Protein AF-A0A1F4X1P1-F1 (afdb_monomer_lite)

Sequence (119 aa):
MENVSVRLAKFFDKNTGKMDQAVEEFVYSTNQLKGFIQNNKDKLENTIDKWNRLTTTLEDVSASMKKLSDKINNGEGSLGQLVNDSTLYVDLKRTIKNADDLITDIKKNPKKYLKLEIF

pLDDT: mean 83.78, std 13.24, range [49.84, 98.12]

Foldseek 3Di:
DDDPVNVVVVVVVVVVVVVVVVVVVVVVLVVVLVVVLVVVVVVVVVVLVVLVVVLVVLVVVLVVLVVVLVVLVVDDDPCSVPPPPCPVSVVSVVVSVVSVVVSVCCVVCVVVVDDDDDD

Structure (mmCIF, N/CA/C/O backbone):
data_AF-A0A1F4X1P1-F1
#
_entry.id   AF-A0A1F4X1P1-F1
#
loop_
_atom_site.group_PDB
_atom_site.id
_atom_site.type_symbol
_atom_site.label_atom_id
_atom_site.label_alt_id
_atom_site.label_comp_id
_atom_site.label_asym_id
_atom_site.label_entity_id
_atom_site.label_seq_id
_atom_site.pdbx_PDB_ins_code
_atom_site.Cartn_x
_atom_site.Cartn_y
_atom_site.Cartn_z
_atom_site.occupancy
_atom_site.B_iso_or_equiv
_atom_site.auth_seq_id
_atom_site.auth_comp_id
_atom_site.auth_asym_id
_atom_site.auth_atom_id
_atom_site.pdbx_PDB_model_num
ATOM 1 N N . MET A 1 1 ? 36.069 3.816 -54.152 1.00 80.62 1 MET A N 1
ATOM 2 C CA . MET A 1 1 ? 34.647 4.091 -53.846 1.00 80.62 1 MET A CA 1
ATOM 3 C C . MET A 1 1 ? 34.140 2.980 -52.941 1.00 80.62 1 MET A C 1
ATOM 5 O O . MET A 1 1 ? 34.434 1.827 -53.226 1.00 80.62 1 MET A O 1
ATOM 9 N N . GLU A 1 2 ? 33.456 3.299 -51.844 1.00 84.31 2 GLU A N 1
ATOM 10 C CA . GLU A 1 2 ? 32.877 2.283 -50.954 1.00 84.31 2 GLU A CA 1
ATOM 11 C C . GLU A 1 2 ? 31.713 1.575 -51.666 1.00 84.31 2 GLU A C 1
ATOM 13 O O . GLU A 1 2 ? 30.785 2.236 -52.139 1.00 84.31 2 GLU A O 1
ATOM 18 N N . ASN A 1 3 ? 31.779 0.246 -51.799 1.00 95.38 3 ASN A N 1
ATOM 19 C CA . ASN A 1 3 ? 30.719 -0.514 -52.459 1.00 95.38 3 ASN A CA 1
ATOM 20 C C .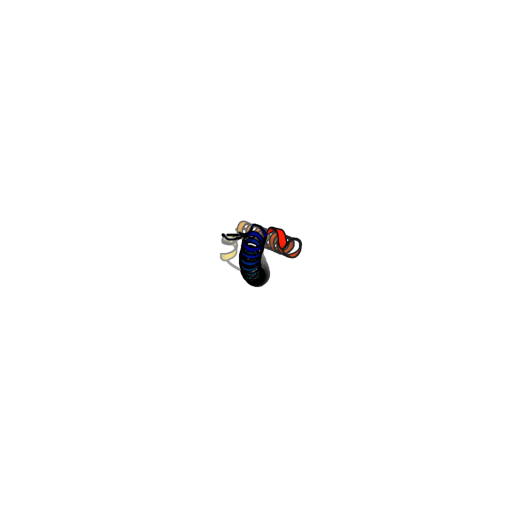 ASN A 1 3 ? 29.494 -0.677 -51.534 1.00 95.38 3 ASN A C 1
ATOM 22 O O . ASN A 1 3 ? 29.536 -0.395 -50.335 1.00 95.38 3 ASN A O 1
ATOM 26 N N . VAL A 1 4 ? 28.370 -1.109 -52.108 1.00 95.81 4 VAL A N 1
ATOM 27 C CA . VAL A 1 4 ? 27.095 -1.253 -51.385 1.00 95.81 4 VAL A CA 1
ATOM 28 C C . VAL A 1 4 ? 27.218 -2.204 -50.189 1.00 95.81 4 VAL A C 1
ATOM 30 O O . VAL A 1 4 ? 26.694 -1.889 -49.124 1.00 95.81 4 VAL A O 1
ATOM 33 N N . SER A 1 5 ? 27.954 -3.307 -50.333 1.00 95.88 5 SER A N 1
ATOM 34 C CA . SER A 1 5 ? 28.127 -4.311 -49.278 1.00 95.88 5 SER A CA 1
ATOM 35 C C . SER A 1 5 ? 28.829 -3.749 -48.042 1.00 95.88 5 SER A C 1
ATOM 37 O O . SER A 1 5 ? 28.391 -4.007 -46.924 1.00 95.88 5 SER A O 1
ATOM 39 N N . VAL A 1 6 ? 29.869 -2.927 -48.226 1.00 96.12 6 VAL A N 1
ATOM 40 C CA . VAL A 1 6 ? 30.587 -2.301 -47.102 1.00 96.12 6 VAL A CA 1
ATOM 41 C C . VAL A 1 6 ? 29.692 -1.292 -46.372 1.00 96.12 6 VAL A C 1
ATOM 43 O O . VAL A 1 6 ? 29.657 -1.288 -45.141 1.00 96.12 6 VAL A O 1
ATOM 46 N N . ARG A 1 7 ? 28.893 -0.499 -47.101 1.00 95.88 7 ARG A N 1
ATOM 47 C CA . ARG A 1 7 ? 27.930 0.431 -46.478 1.00 95.88 7 ARG A CA 1
ATOM 48 C C . ARG A 1 7 ? 26.855 -0.301 -45.678 1.00 95.88 7 ARG A C 1
ATOM 50 O O . ARG A 1 7 ? 26.478 0.160 -44.603 1.00 95.88 7 ARG A O 1
ATOM 57 N N . LEU A 1 8 ? 26.371 -1.426 -46.201 1.00 96.38 8 LEU A N 1
ATOM 58 C CA . LEU A 1 8 ? 25.353 -2.238 -45.543 1.00 96.38 8 LEU A CA 1
ATOM 59 C C . LEU A 1 8 ? 25.887 -2.877 -44.254 1.00 96.38 8 LEU A C 1
ATOM 61 O O . LEU A 1 8 ? 25.207 -2.823 -43.234 1.00 96.38 8 LEU A O 1
ATOM 65 N N . ALA A 1 9 ? 27.118 -3.396 -44.272 1.00 96.25 9 ALA A N 1
ATOM 66 C CA . ALA A 1 9 ? 27.775 -3.920 -43.075 1.00 96.25 9 ALA A CA 1
ATOM 67 C C . ALA A 1 9 ? 27.898 -2.847 -41.979 1.00 96.25 9 ALA A C 1
ATOM 69 O O . ALA A 1 9 ? 27.414 -3.044 -40.869 1.00 96.25 9 ALA A O 1
ATOM 70 N N . LYS A 1 10 ? 28.414 -1.654 -42.316 1.00 95.94 10 LYS A N 1
ATOM 71 C CA . LYS A 1 10 ? 28.510 -0.531 -41.362 1.00 95.94 10 LYS A CA 1
ATOM 72 C C . LYS A 1 10 ? 27.154 -0.102 -40.799 1.00 95.94 10 LYS A C 1
ATOM 74 O O . LYS A 1 10 ? 27.065 0.304 -39.642 1.00 95.94 10 LYS A O 1
ATOM 79 N N . PHE A 1 11 ? 26.105 -0.132 -41.623 1.00 96.00 11 PHE A N 1
ATOM 80 C CA . PHE A 1 11 ? 24.748 0.179 -41.181 1.00 96.00 11 PHE A CA 1
ATOM 81 C C . PHE A 1 11 ? 24.242 -0.845 -40.162 1.00 96.00 11 PHE A C 1
ATOM 83 O O . PHE A 1 11 ? 23.715 -0.442 -39.124 1.00 96.00 11 PHE A O 1
ATOM 90 N N . PHE A 1 12 ? 24.425 -2.140 -40.434 1.00 97.44 12 PHE A N 1
ATOM 91 C CA . PHE A 1 12 ? 24.035 -3.194 -39.503 1.00 97.44 12 PHE A CA 1
ATOM 92 C C . PHE A 1 12 ? 24.825 -3.117 -38.201 1.00 97.44 12 PHE A C 1
ATOM 94 O O . PHE A 1 12 ? 24.194 -3.074 -37.154 1.00 97.44 12 PHE A O 1
ATOM 101 N N . ASP A 1 13 ? 26.148 -2.969 -38.246 1.00 96.88 13 ASP A N 1
ATOM 102 C CA . ASP A 1 13 ? 26.978 -2.846 -37.039 1.00 96.88 13 ASP A CA 1
ATOM 103 C C . ASP A 1 13 ? 26.539 -1.667 -36.161 1.00 96.88 13 ASP A C 1
ATOM 105 O O . ASP A 1 13 ? 26.374 -1.795 -34.946 1.00 96.88 13 ASP A O 1
ATOM 109 N N . LYS A 1 14 ? 26.267 -0.513 -36.784 1.00 97.25 14 LYS A N 1
ATOM 110 C CA . LYS A 1 14 ? 25.759 0.670 -36.081 1.00 97.25 14 LYS A CA 1
ATOM 111 C C . LYS A 1 14 ? 24.394 0.418 -35.442 1.00 97.25 14 LYS A C 1
ATOM 113 O O . LYS A 1 14 ? 24.141 0.906 -34.341 1.00 97.25 14 LYS A O 1
ATOM 118 N N . ASN A 1 15 ? 23.499 -0.274 -36.139 1.00 97.69 15 ASN A N 1
ATOM 119 C CA . ASN A 1 15 ? 22.167 -0.556 -35.616 1.00 97.69 15 ASN A CA 1
ATOM 120 C C . ASN A 1 15 ? 22.192 -1.620 -34.522 1.00 97.69 15 ASN A C 1
ATOM 122 O O . ASN A 1 15 ? 21.461 -1.459 -33.551 1.00 97.69 15 ASN A O 1
ATOM 126 N N . THR A 1 16 ? 23.045 -2.638 -34.633 1.00 97.69 16 THR A N 1
ATOM 127 C CA . THR A 1 16 ? 23.267 -3.630 -33.576 1.00 97.69 16 THR A CA 1
ATOM 128 C C . THR A 1 16 ? 23.734 -2.938 -32.300 1.00 97.69 16 THR A C 1
ATOM 130 O O . THR A 1 16 ? 23.077 -3.078 -31.277 1.00 97.69 16 THR A O 1
ATOM 133 N N . GLY A 1 17 ? 24.742 -2.059 -32.375 1.00 97.44 17 GLY A N 1
ATOM 134 C CA . GLY A 1 17 ? 25.214 -1.328 -31.191 1.00 97.44 17 GLY A CA 1
ATOM 135 C C . GLY A 1 17 ? 24.150 -0.426 -30.549 1.00 97.44 17 GLY A C 1
ATOM 136 O O . GLY A 1 17 ? 24.035 -0.371 -29.330 1.00 97.44 17 GLY A O 1
ATOM 137 N N . LYS A 1 18 ? 23.317 0.251 -31.352 1.00 97.69 18 LYS A N 1
ATOM 138 C CA . LYS A 1 18 ? 22.175 1.019 -30.821 1.00 97.69 18 LYS A CA 1
ATOM 139 C C . LYS A 1 18 ? 21.115 0.129 -30.176 1.00 97.69 18 LYS A C 1
ATOM 141 O O . LYS A 1 18 ? 20.473 0.546 -29.218 1.00 97.69 18 LYS A O 1
ATOM 146 N N . MET A 1 19 ? 20.890 -1.056 -30.738 1.00 97.62 19 MET A N 1
ATOM 147 C CA . MET A 1 19 ? 19.918 -2.007 -30.215 1.00 97.62 19 MET A CA 1
ATOM 148 C C . MET A 1 19 ? 20.390 -2.584 -28.881 1.00 97.62 19 MET A C 1
ATOM 150 O O . MET A 1 19 ? 19.588 -2.659 -27.956 1.00 97.62 19 MET A O 1
ATOM 154 N N . ASP A 1 20 ? 21.681 -2.885 -28.750 1.00 97.81 20 ASP A N 1
ATOM 155 C CA . ASP A 1 20 ? 22.284 -3.318 -27.487 1.00 97.81 20 ASP A CA 1
ATOM 156 C C . ASP A 1 20 ? 22.110 -2.245 -26.401 1.00 97.81 20 ASP A C 1
ATOM 158 O O . ASP A 1 20 ? 21.601 -2.536 -25.320 1.00 97.81 20 ASP A O 1
ATOM 162 N N . GLN A 1 21 ? 22.403 -0.979 -26.723 1.00 98.00 21 GLN A N 1
ATOM 163 C CA . GLN A 1 21 ? 22.182 0.151 -25.810 1.00 98.00 21 GLN A CA 1
ATOM 164 C C . GLN A 1 21 ? 20.713 0.285 -25.386 1.00 98.00 21 GLN A C 1
ATOM 166 O O . GLN A 1 21 ? 20.417 0.430 -24.202 1.00 98.00 21 GLN A O 1
ATOM 171 N N . ALA A 1 22 ? 19.776 0.189 -26.333 1.00 97.69 22 ALA A N 1
ATOM 172 C CA . ALA A 1 22 ? 18.348 0.270 -26.029 1.00 97.69 22 ALA A CA 1
ATOM 173 C C . ALA A 1 22 ? 17.884 -0.880 -25.120 1.00 97.69 22 ALA A C 1
ATOM 175 O O . ALA A 1 22 ? 17.049 -0.679 -24.236 1.00 97.69 22 ALA A O 1
ATOM 176 N N . VAL A 1 23 ? 18.425 -2.086 -25.314 1.00 98.06 23 VAL A N 1
ATOM 177 C CA . VAL A 1 23 ? 18.138 -3.241 -24.455 1.00 98.06 23 VAL A CA 1
ATOM 178 C C . VAL A 1 23 ? 18.688 -3.013 -23.048 1.00 98.06 23 VAL A C 1
ATOM 180 O O . VAL A 1 23 ? 17.975 -3.266 -22.077 1.00 98.06 23 VAL A O 1
ATOM 183 N N . GLU A 1 24 ? 19.905 -2.491 -22.910 1.00 98.12 24 GLU A N 1
ATOM 184 C CA . GLU A 1 24 ? 20.493 -2.160 -21.607 1.00 98.12 24 GLU A CA 1
ATOM 185 C C . GLU A 1 24 ? 19.674 -1.098 -20.856 1.00 98.12 24 GLU A C 1
ATOM 187 O O . GLU A 1 24 ? 19.326 -1.295 -19.686 1.00 98.12 24 GLU A O 1
ATOM 192 N N . GLU A 1 25 ? 19.288 -0.013 -21.532 1.00 97.62 25 GLU A N 1
ATOM 193 C CA . GLU A 1 25 ? 18.437 1.046 -20.971 1.00 97.62 25 GLU A CA 1
ATOM 194 C C . GLU A 1 25 ? 17.055 0.517 -20.564 1.00 97.62 25 GLU A C 1
ATOM 196 O O . GLU A 1 25 ? 16.528 0.869 -19.500 1.00 97.62 25 GLU A O 1
ATOM 201 N N . PHE A 1 26 ? 16.475 -0.373 -21.372 1.00 97.44 26 PHE A N 1
ATOM 202 C CA . PHE A 1 26 ? 15.194 -1.007 -21.077 1.00 97.44 26 PHE A CA 1
ATOM 203 C C . PHE A 1 26 ? 15.280 -1.932 -19.858 1.00 97.44 26 PHE A C 1
ATOM 205 O O . PHE A 1 26 ? 14.404 -1.899 -18.986 1.00 97.44 26 PHE A O 1
ATOM 212 N N . VAL A 1 27 ? 16.342 -2.735 -19.754 1.00 96.88 27 VAL A N 1
ATOM 213 C CA . VAL A 1 27 ? 16.591 -3.603 -18.593 1.00 96.88 27 VAL A CA 1
ATOM 214 C C . VAL A 1 27 ? 16.791 -2.762 -17.333 1.00 96.88 27 VAL A C 1
ATOM 216 O O . VAL A 1 27 ? 16.193 -3.061 -16.295 1.00 96.88 27 VAL A O 1
ATOM 219 N N . TYR A 1 28 ? 17.570 -1.681 -17.413 1.00 95.88 28 TYR A N 1
ATOM 220 C CA . TYR A 1 28 ? 17.751 -0.747 -16.303 1.00 95.88 28 TYR A CA 1
ATOM 221 C C . TYR A 1 28 ? 16.415 -0.146 -15.853 1.00 95.88 28 TYR A C 1
ATOM 223 O O . TYR A 1 28 ? 16.063 -0.243 -14.675 1.00 95.88 28 TYR A O 1
ATOM 231 N N . SER A 1 29 ? 15.633 0.390 -16.790 1.00 94.88 29 SER A N 1
ATOM 232 C CA . SER A 1 29 ? 14.314 0.977 -16.522 1.00 94.88 29 SER A CA 1
ATOM 233 C C . SER A 1 29 ? 13.349 -0.038 -15.904 1.00 94.88 29 SER A C 1
ATOM 235 O O . SER A 1 29 ? 12.651 0.266 -14.937 1.00 94.88 29 SER A O 1
ATOM 237 N N . THR A 1 30 ? 13.362 -1.284 -16.385 1.00 93.25 30 THR A N 1
ATOM 238 C CA . THR A 1 30 ? 12.547 -2.377 -15.830 1.00 93.25 30 THR A CA 1
ATOM 239 C C . THR A 1 30 ? 12.941 -2.700 -14.387 1.00 93.25 30 THR A C 1
ATOM 241 O O . THR A 1 30 ? 12.076 -2.926 -13.536 1.00 93.25 30 THR A O 1
ATOM 244 N N . ASN A 1 31 ? 14.238 -2.678 -14.072 1.00 95.50 31 ASN A N 1
ATOM 245 C CA . ASN A 1 31 ? 14.718 -2.875 -12.706 1.00 95.50 31 ASN A CA 1
ATOM 246 C C . ASN A 1 31 ? 14.314 -1.715 -11.781 1.00 95.50 31 ASN A C 1
ATOM 248 O O . ASN A 1 31 ? 13.887 -1.968 -10.652 1.00 95.50 31 ASN A O 1
ATOM 252 N N . GLN A 1 32 ? 14.372 -0.466 -12.259 1.00 93.19 32 GLN A N 1
ATOM 253 C CA . GLN A 1 32 ? 13.870 0.699 -11.517 1.00 93.19 32 GLN A CA 1
ATOM 254 C C . GLN A 1 32 ? 12.364 0.584 -11.247 1.00 93.19 32 GLN A C 1
ATOM 256 O O . GLN A 1 32 ? 11.923 0.756 -10.108 1.00 93.19 32 GLN A O 1
ATOM 261 N N . LEU A 1 33 ? 11.576 0.200 -12.259 1.00 90.81 33 LEU A N 1
ATOM 262 C CA . LEU A 1 33 ? 10.135 -0.015 -12.121 1.00 90.81 33 LEU A CA 1
ATOM 263 C C . LEU A 1 33 ? 9.822 -1.105 -11.087 1.00 90.81 33 LEU A C 1
ATOM 265 O O . LEU A 1 33 ? 8.951 -0.923 -10.234 1.00 90.81 33 LEU A O 1
ATOM 269 N N . LYS A 1 34 ? 10.564 -2.219 -11.104 1.00 89.88 34 LYS A N 1
ATOM 270 C CA . LYS A 1 34 ? 10.444 -3.279 -10.091 1.00 89.88 34 LYS A CA 1
ATOM 271 C C . LYS A 1 34 ? 10.733 -2.749 -8.683 1.00 89.88 34 LYS A C 1
ATOM 273 O O . LYS A 1 34 ? 9.990 -3.069 -7.755 1.00 89.88 34 LYS A O 1
ATOM 278 N N . GLY A 1 35 ? 11.772 -1.928 -8.526 1.00 91.75 35 GLY A N 1
ATOM 279 C CA . GLY A 1 35 ? 12.108 -1.283 -7.254 1.00 91.75 35 GLY A CA 1
ATOM 280 C C . GLY A 1 35 ? 10.997 -0.359 -6.748 1.00 91.75 35 GLY A C 1
ATOM 281 O O . GLY A 1 35 ? 10.603 -0.446 -5.586 1.00 91.75 35 GLY A O 1
ATOM 282 N N . PHE A 1 36 ? 10.427 0.474 -7.622 1.00 89.25 36 PHE A N 1
ATOM 283 C CA . PHE A 1 36 ? 9.295 1.343 -7.287 1.00 89.25 36 PHE A CA 1
ATOM 284 C C . PHE A 1 36 ? 8.063 0.549 -6.832 1.00 89.25 36 PHE A C 1
ATOM 286 O O . PHE A 1 36 ? 7.465 0.872 -5.803 1.00 89.25 36 PHE A O 1
ATOM 293 N N . ILE A 1 37 ? 7.716 -0.521 -7.558 1.00 86.94 37 ILE A N 1
ATOM 294 C CA . ILE A 1 37 ? 6.604 -1.415 -7.205 1.00 86.94 37 ILE A CA 1
ATOM 295 C C . ILE A 1 37 ? 6.814 -2.015 -5.813 1.00 86.94 37 ILE A C 1
ATOM 297 O O . ILE A 1 37 ? 5.886 -2.004 -5.002 1.00 86.94 37 ILE A O 1
ATOM 301 N N . GLN A 1 38 ? 8.021 -2.506 -5.522 1.00 88.56 38 GLN A N 1
ATOM 302 C CA . GLN A 1 38 ? 8.338 -3.098 -4.224 1.00 88.56 38 GLN A CA 1
ATOM 303 C C . GLN A 1 38 ? 8.242 -2.062 -3.097 1.00 88.56 38 GLN A C 1
ATOM 305 O O . GLN A 1 38 ? 7.531 -2.286 -2.122 1.00 88.56 38 GLN A O 1
ATOM 310 N N . ASN A 1 39 ? 8.854 -0.889 -3.268 1.00 89.00 39 ASN A N 1
ATOM 311 C CA . ASN A 1 39 ? 8.808 0.182 -2.270 1.00 89.00 39 ASN A CA 1
ATOM 312 C C . ASN A 1 39 ? 7.372 0.634 -1.965 1.00 89.00 39 ASN A C 1
ATOM 314 O O . ASN A 1 39 ? 7.027 0.913 -0.815 1.00 89.00 39 ASN A O 1
ATOM 318 N N . ASN A 1 40 ? 6.518 0.723 -2.987 1.00 87.81 40 ASN A N 1
ATOM 319 C CA . ASN A 1 40 ? 5.120 1.098 -2.797 1.00 87.81 40 ASN A CA 1
ATOM 320 C C . ASN A 1 40 ? 4.304 -0.014 -2.143 1.00 87.81 40 ASN A C 1
ATOM 322 O O . ASN A 1 40 ? 3.455 0.287 -1.304 1.00 87.81 40 ASN A O 1
ATOM 326 N N . LYS A 1 41 ? 4.576 -1.282 -2.471 1.00 89.19 41 LYS A N 1
ATOM 327 C CA . LYS A 1 41 ? 3.989 -2.427 -1.772 1.00 89.19 41 LYS A CA 1
ATOM 328 C C . LYS A 1 41 ? 4.316 -2.371 -0.276 1.00 89.19 41 LYS A C 1
ATOM 330 O O . LYS A 1 41 ? 3.394 -2.409 0.534 1.00 89.19 41 LYS A O 1
ATOM 335 N N . ASP A 1 42 ? 5.580 -2.167 0.082 1.00 89.38 42 ASP A N 1
ATOM 336 C CA . ASP A 1 42 ? 6.013 -2.115 1.484 1.00 89.38 42 ASP A CA 1
ATOM 337 C C . ASP A 1 42 ? 5.375 -0.928 2.232 1.00 89.38 42 ASP A C 1
ATOM 339 O O . ASP A 1 42 ? 4.941 -1.050 3.381 1.00 89.38 42 ASP A O 1
ATOM 343 N N . LYS A 1 43 ? 5.259 0.243 1.589 1.00 90.81 43 LYS A N 1
ATOM 344 C CA . LYS A 1 43 ? 4.548 1.403 2.163 1.00 90.81 43 LYS A CA 1
ATOM 345 C C . LYS A 1 43 ? 3.061 1.118 2.393 1.00 90.81 43 LYS A C 1
ATOM 347 O O . LYS A 1 43 ? 2.518 1.554 3.414 1.00 90.81 43 LYS A O 1
ATOM 352 N N . LEU A 1 44 ? 2.406 0.411 1.469 1.00 89.62 44 LEU A N 1
ATOM 353 C CA . LEU A 1 44 ? 1.005 0.013 1.611 1.00 89.62 44 LEU A CA 1
ATOM 354 C C . LEU A 1 44 ? 0.825 -0.972 2.765 1.00 89.62 44 LEU A C 1
ATOM 356 O O . LEU A 1 44 ? -0.041 -0.739 3.602 1.00 89.62 44 LEU A O 1
ATOM 360 N N . GLU A 1 45 ? 1.660 -2.006 2.861 1.00 88.44 45 GLU A N 1
ATOM 361 C CA . GLU A 1 45 ? 1.621 -2.978 3.964 1.00 88.44 45 GLU A CA 1
ATOM 362 C C . GLU A 1 45 ? 1.780 -2.280 5.324 1.00 88.44 45 GLU A C 1
ATOM 364 O O . GLU A 1 45 ? 0.913 -2.397 6.190 1.00 88.44 45 GLU A O 1
ATOM 369 N N . ASN A 1 46 ? 2.792 -1.420 5.469 1.00 92.75 46 ASN A N 1
ATOM 370 C CA . ASN A 1 46 ? 2.993 -0.635 6.692 1.00 92.75 46 ASN A CA 1
ATOM 371 C C . ASN A 1 46 ? 1.807 0.287 7.028 1.00 92.75 46 ASN A C 1
ATOM 373 O O . ASN A 1 46 ? 1.501 0.526 8.199 1.00 92.75 46 ASN A O 1
ATOM 377 N N . THR A 1 47 ? 1.153 0.851 6.012 1.00 89.38 47 THR A N 1
ATOM 378 C CA . THR A 1 47 ? -0.032 1.697 6.203 1.00 89.38 47 THR A CA 1
ATOM 379 C C . THR A 1 47 ? -1.214 0.862 6.682 1.00 89.38 47 THR A C 1
ATOM 381 O O . THR A 1 47 ? -1.866 1.247 7.651 1.00 89.38 47 THR A O 1
ATOM 384 N N . ILE A 1 48 ? -1.450 -0.299 6.070 1.00 90.31 48 ILE A N 1
ATOM 385 C CA . ILE A 1 48 ? -2.492 -1.248 6.479 1.00 90.31 48 ILE A CA 1
ATOM 386 C C . ILE A 1 48 ? -2.287 -1.675 7.934 1.00 90.31 48 ILE A C 1
ATOM 388 O O . ILE A 1 48 ? -3.243 -1.681 8.705 1.00 90.31 48 ILE A O 1
ATOM 392 N N . ASP A 1 49 ? -1.053 -1.955 8.348 1.00 92.94 49 ASP A N 1
ATOM 393 C CA . ASP A 1 49 ? -0.760 -2.354 9.726 1.00 92.94 49 ASP A CA 1
ATOM 394 C C . ASP A 1 49 ? -1.025 -1.236 10.738 1.00 92.94 49 ASP A C 1
ATOM 396 O O . ASP A 1 49 ? -1.615 -1.477 11.796 1.00 92.94 49 ASP A O 1
ATOM 400 N N . LYS A 1 50 ? -0.661 0.011 10.414 1.00 93.38 50 LYS A N 1
ATOM 401 C CA . LYS A 1 50 ? -1.017 1.175 11.244 1.00 93.38 50 LYS A CA 1
ATOM 402 C C . LYS A 1 50 ? -2.533 1.353 11.348 1.00 93.38 50 LYS A C 1
ATOM 404 O O . LYS A 1 50 ? -3.029 1.642 12.435 1.00 93.38 50 LYS A O 1
ATOM 409 N N . TRP A 1 51 ? -3.262 1.143 10.254 1.00 90.00 51 TRP A N 1
ATOM 410 C CA . TRP A 1 51 ? -4.725 1.208 10.226 1.00 90.00 51 TRP A CA 1
ATOM 411 C C . TRP A 1 51 ? -5.387 0.089 11.034 1.00 90.00 51 TRP A C 1
ATOM 413 O O . TRP A 1 51 ? -6.323 0.367 11.782 1.00 90.00 51 TRP A O 1
ATOM 423 N N . ASN A 1 52 ? -4.878 -1.144 10.961 1.00 88.88 52 ASN A N 1
ATOM 424 C CA . ASN A 1 52 ? -5.345 -2.249 11.804 1.00 88.88 52 ASN A CA 1
ATOM 425 C C . ASN A 1 52 ? -5.200 -1.879 13.290 1.00 88.88 52 ASN A C 1
ATOM 427 O O . ASN A 1 52 ? -6.155 -1.977 14.054 1.00 88.88 52 ASN A O 1
ATOM 431 N N . ARG A 1 53 ? -4.029 -1.362 13.690 1.00 93.19 53 ARG A N 1
ATOM 432 C CA . ARG A 1 53 ? -3.764 -0.941 15.078 1.00 93.19 53 ARG A CA 1
ATOM 433 C C . ARG A 1 53 ? -4.653 0.218 15.530 1.00 93.19 53 ARG A C 1
ATOM 435 O O . ARG A 1 53 ? -5.112 0.219 16.673 1.00 93.19 53 ARG A O 1
ATOM 442 N N . LEU A 1 54 ? -4.894 1.196 14.654 1.00 89.12 54 LEU A N 1
ATOM 443 C CA . LEU A 1 54 ? -5.830 2.287 14.925 1.00 89.12 54 LEU A CA 1
ATOM 444 C C . LEU A 1 54 ? -7.242 1.738 15.140 1.00 89.12 54 LEU A C 1
ATOM 446 O O . LEU A 1 54 ? -7.884 2.107 16.114 1.00 89.12 54 LEU A O 1
ATOM 450 N N . THR A 1 55 ? -7.690 0.825 14.280 1.00 86.81 55 THR A N 1
ATOM 451 C CA . THR A 1 55 ? -9.013 0.192 14.374 1.00 86.81 55 THR A CA 1
ATOM 452 C C . THR A 1 55 ? -9.184 -0.512 15.720 1.00 86.81 55 THR A C 1
ATOM 454 O O . THR A 1 55 ? -10.127 -0.196 16.439 1.00 86.81 55 THR A O 1
ATOM 457 N N . THR A 1 56 ? -8.215 -1.333 16.138 1.00 90.62 56 THR A N 1
ATOM 458 C CA . THR A 1 56 ? -8.219 -1.966 17.471 1.00 90.62 56 THR A CA 1
ATOM 459 C C . THR A 1 56 ? -8.242 -0.938 18.607 1.00 90.62 56 THR A C 1
ATOM 461 O O . THR A 1 56 ? -9.010 -1.067 19.554 1.00 90.62 56 THR A O 1
ATOM 464 N N . THR A 1 57 ? -7.456 0.137 18.501 1.00 89.81 57 THR A N 1
ATOM 465 C CA . THR A 1 57 ? -7.445 1.199 19.525 1.00 89.81 57 THR A CA 1
ATOM 466 C C . THR A 1 57 ? -8.808 1.891 19.631 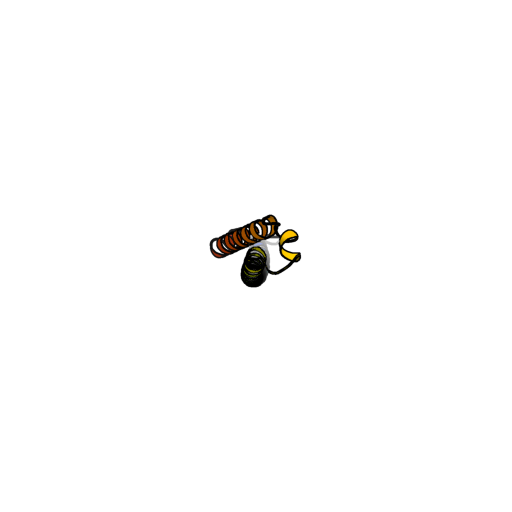1.00 89.81 57 THR A C 1
ATOM 468 O O . THR A 1 57 ? -9.277 2.200 20.726 1.00 89.81 57 THR A O 1
ATOM 471 N N . LEU A 1 58 ? -9.467 2.141 18.499 1.00 85.62 58 LEU A N 1
ATOM 472 C CA . LEU A 1 58 ? -10.791 2.755 18.468 1.00 85.62 58 LEU A CA 1
ATOM 473 C C . LEU A 1 58 ? -11.867 1.810 19.025 1.00 85.62 58 LEU A C 1
ATOM 475 O O . LEU A 1 58 ? -12.789 2.279 19.694 1.00 85.62 58 LEU A O 1
ATOM 479 N N . GLU A 1 59 ? -11.745 0.499 18.805 1.00 85.69 59 GLU A N 1
ATOM 480 C CA . GLU A 1 59 ? -12.602 -0.513 19.437 1.00 85.69 59 GLU A CA 1
ATOM 481 C C . GLU A 1 59 ? -12.466 -0.486 20.967 1.00 85.69 59 GLU A C 1
ATOM 483 O O . GLU A 1 59 ? -13.481 -0.438 21.670 1.00 85.69 59 GLU A O 1
ATOM 488 N N . ASP A 1 60 ? -11.239 -0.410 21.487 1.00 89.56 60 ASP A N 1
ATOM 489 C CA . ASP A 1 60 ? -10.968 -0.312 22.928 1.00 89.56 60 ASP A CA 1
ATOM 490 C C . ASP A 1 60 ? -11.540 0.976 23.544 1.00 89.56 60 ASP A C 1
ATOM 492 O O . ASP A 1 60 ? -12.150 0.956 24.625 1.00 89.56 60 ASP A O 1
ATOM 496 N N . VAL A 1 61 ? -11.396 2.108 22.845 1.00 83.31 61 VAL A N 1
ATOM 497 C CA . VAL A 1 61 ? -11.995 3.392 23.247 1.00 83.31 61 VAL A CA 1
ATOM 498 C C . VAL A 1 61 ? -13.518 3.291 23.241 1.00 83.31 61 VAL A C 1
ATOM 500 O O . VAL A 1 61 ? -14.159 3.684 24.215 1.00 83.31 61 VAL A O 1
ATOM 503 N N . SER A 1 62 ? -14.106 2.714 22.193 1.00 84.06 62 SER A N 1
ATOM 504 C CA . SER A 1 62 ? -15.554 2.512 22.077 1.00 84.06 62 SER A CA 1
ATOM 505 C C . SER A 1 62 ? -16.099 1.647 23.222 1.00 84.06 62 SER A C 1
ATOM 507 O O . SER A 1 62 ? -17.113 1.988 23.839 1.00 84.06 62 SER A O 1
ATOM 509 N N . ALA A 1 63 ? -15.397 0.568 23.578 1.00 84.31 63 ALA A N 1
ATOM 510 C CA . ALA A 1 63 ? -15.747 -0.288 24.709 1.00 84.31 63 ALA A CA 1
ATOM 511 C C . ALA A 1 63 ? -15.629 0.444 26.058 1.00 84.31 63 ALA A C 1
ATOM 513 O O . ALA A 1 63 ? -16.487 0.285 26.932 1.00 84.31 63 ALA A O 1
ATOM 514 N N . SER A 1 64 ? -14.596 1.270 26.227 1.00 83.38 64 SER A N 1
ATOM 515 C CA . SER A 1 64 ? -14.391 2.081 27.434 1.00 83.38 64 SER A CA 1
ATOM 516 C C . SER A 1 64 ? -15.466 3.156 27.589 1.00 83.38 64 SER A C 1
ATOM 518 O O . SER A 1 64 ? -16.017 3.323 28.678 1.00 83.38 64 SER A O 1
ATOM 520 N N . MET A 1 65 ? -15.833 3.82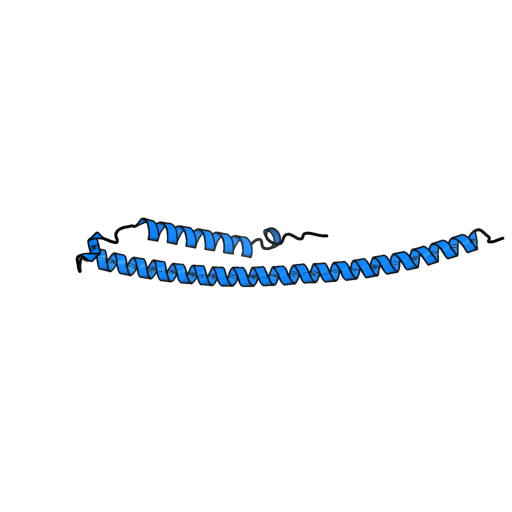6 26.494 1.00 78.44 65 MET A N 1
ATOM 521 C CA . MET A 1 65 ? -16.940 4.783 26.456 1.00 78.44 65 MET A CA 1
ATOM 522 C C . MET A 1 65 ? -18.274 4.125 26.800 1.00 78.44 65 MET A C 1
ATOM 524 O O . MET A 1 65 ? -19.041 4.688 27.577 1.00 78.44 65 MET A O 1
ATOM 528 N N . LYS A 1 66 ? -18.536 2.917 26.284 1.00 77.69 66 LYS A N 1
ATOM 529 C CA . LYS A 1 66 ? -19.737 2.154 26.645 1.00 77.69 66 LYS A CA 1
ATOM 530 C C . LYS A 1 66 ? -19.789 1.884 28.150 1.00 77.69 66 LYS A C 1
ATOM 532 O O . LYS A 1 66 ? -20.785 2.202 28.784 1.00 77.69 66 LYS A O 1
ATOM 537 N N . LYS A 1 67 ? -18.695 1.392 28.744 1.00 80.00 67 LYS A N 1
ATOM 538 C CA . LYS A 1 67 ? -18.614 1.157 30.198 1.00 80.00 67 LYS A CA 1
ATOM 539 C C . LYS A 1 67 ? -18.821 2.438 31.013 1.00 80.00 67 LYS A C 1
ATOM 541 O O . LYS A 1 67 ? -19.435 2.385 32.074 1.00 80.00 67 LYS A O 1
ATOM 546 N N . LEU A 1 68 ? -18.295 3.572 30.546 1.00 74.19 68 LEU A N 1
ATOM 547 C CA . LEU A 1 68 ? -18.513 4.871 31.184 1.00 74.19 68 LEU A CA 1
ATOM 548 C C . LEU A 1 68 ? -19.988 5.289 31.103 1.00 74.19 68 LEU A C 1
ATOM 550 O O . LEU A 1 68 ? -20.557 5.683 32.117 1.00 74.19 68 LEU A O 1
ATOM 554 N N . SER A 1 69 ? -20.609 5.150 29.930 1.00 70.62 69 SER A N 1
ATOM 555 C CA . SER A 1 69 ? -22.032 5.437 29.718 1.00 70.62 69 SER A CA 1
ATOM 556 C C . SER A 1 69 ? -22.930 4.548 30.584 1.00 70.62 69 SER A C 1
ATOM 558 O O . SER A 1 69 ? -23.843 5.058 31.226 1.00 70.62 69 SER A O 1
ATOM 560 N N . ASP A 1 70 ? -22.625 3.254 30.701 1.00 72.44 70 ASP A N 1
ATOM 561 C CA . ASP A 1 70 ? -23.369 2.323 31.558 1.00 72.44 70 ASP A CA 1
ATOM 562 C C . ASP A 1 70 ? -23.270 2.719 33.046 1.00 72.44 70 ASP A C 1
ATOM 564 O O . ASP A 1 70 ? -24.270 2.706 33.761 1.00 72.44 70 ASP A O 1
ATOM 568 N N . LYS A 1 71 ? -22.085 3.131 33.524 1.00 68.06 71 LYS A N 1
ATOM 569 C CA . LYS A 1 71 ? -21.901 3.641 34.900 1.00 68.06 71 LYS A CA 1
ATOM 570 C C . LYS A 1 71 ? -22.681 4.931 35.155 1.00 68.06 71 LYS A C 1
ATOM 572 O O . LYS A 1 71 ? -23.257 5.094 36.224 1.00 68.06 71 LYS A O 1
ATOM 577 N N . ILE A 1 72 ? -22.710 5.819 34.166 1.00 67.50 72 ILE A N 1
ATOM 578 C CA . ILE A 1 72 ? -23.457 7.079 34.197 1.00 67.50 72 ILE A CA 1
ATOM 579 C C . ILE A 1 72 ? -24.970 6.824 34.255 1.00 67.50 72 ILE A C 1
ATOM 581 O O . ILE A 1 72 ? -25.653 7.392 35.106 1.00 67.50 72 ILE A O 1
ATOM 585 N N . ASN A 1 73 ? -25.485 5.936 33.402 1.00 63.69 73 ASN A N 1
ATOM 586 C CA . ASN A 1 73 ? -26.908 5.594 33.342 1.00 63.69 73 ASN A CA 1
ATOM 587 C C . ASN A 1 73 ? -27.408 4.880 34.610 1.00 63.69 73 ASN A C 1
ATOM 589 O O . ASN A 1 73 ? -28.594 4.954 34.919 1.00 63.69 73 ASN A O 1
ATOM 593 N N . ASN A 1 74 ? -26.513 4.233 35.365 1.00 66.38 74 ASN A N 1
ATOM 594 C CA . ASN A 1 74 ? -26.832 3.569 36.632 1.00 66.38 74 ASN A CA 1
ATOM 595 C C . ASN A 1 74 ? -26.859 4.510 37.861 1.00 66.38 74 ASN A C 1
ATOM 597 O O . ASN A 1 74 ? -27.140 4.041 38.961 1.00 66.38 74 ASN A O 1
ATOM 601 N N . GLY A 1 75 ? -26.648 5.825 37.698 1.00 56.69 75 GLY A N 1
ATOM 602 C CA . GLY A 1 75 ? -27.121 6.821 38.673 1.00 56.69 75 GLY A CA 1
ATOM 603 C C . GLY A 1 75 ? -26.169 7.274 39.789 1.00 56.69 75 GLY A C 1
ATOM 604 O O . GLY A 1 75 ? -26.639 7.872 40.755 1.00 56.69 75 GLY A O 1
ATOM 605 N N . GLU A 1 76 ? -24.851 7.089 39.684 1.00 55.84 76 GLU A N 1
ATOM 606 C CA . GLU A 1 76 ? -23.911 7.676 40.659 1.00 55.84 76 GLU A CA 1
ATOM 607 C C . GLU A 1 76 ? -23.374 9.047 40.191 1.00 55.84 76 GLU A C 1
ATOM 609 O O . GLU A 1 76 ? -22.323 9.156 39.562 1.00 55.84 76 GLU A O 1
ATOM 614 N N . GLY A 1 77 ? -24.100 10.122 40.534 1.00 59.50 77 GLY A N 1
ATOM 615 C CA . GLY A 1 77 ? -23.581 11.501 40.561 1.00 59.50 77 GLY A CA 1
ATOM 616 C C . GLY A 1 77 ? -24.031 12.451 39.437 1.00 59.50 77 GLY A C 1
ATOM 617 O O . GLY A 1 77 ? -24.433 12.052 38.347 1.00 59.50 77 GLY A O 1
ATOM 618 N N . SER A 1 78 ? -23.915 13.756 39.704 1.00 57.19 78 SER A N 1
ATOM 619 C CA . SER A 1 78 ? -24.286 14.904 38.849 1.00 57.19 78 SER A CA 1
ATOM 620 C C . SER A 1 78 ? -23.631 14.945 37.455 1.00 57.19 78 SER A C 1
ATOM 622 O O . SER A 1 78 ? -24.045 15.728 36.604 1.00 57.19 78 SER A O 1
ATOM 624 N N . LEU A 1 79 ? -22.657 14.071 37.188 1.00 55.53 79 LEU A N 1
ATOM 625 C CA . LEU A 1 79 ? -22.056 13.853 35.867 1.00 55.53 79 LEU A CA 1
ATOM 626 C C . LEU A 1 79 ? -22.983 13.100 34.901 1.00 55.53 79 LEU A C 1
ATOM 628 O O . LEU A 1 79 ? -22.798 13.193 33.686 1.00 55.53 79 LEU A O 1
ATOM 632 N N . GLY A 1 80 ? -23.994 12.389 35.413 1.00 53.62 80 GLY A N 1
ATOM 633 C CA . GLY A 1 80 ? -24.873 11.572 34.581 1.00 53.62 80 GLY A CA 1
ATOM 634 C C . GLY A 1 80 ? -25.796 12.355 33.642 1.00 53.62 80 GLY A C 1
ATOM 635 O O . GLY A 1 80 ? -26.247 11.819 32.635 1.00 53.62 80 GLY A O 1
ATOM 636 N N . GLN A 1 81 ? -26.014 13.645 33.910 1.00 52.72 81 GLN A N 1
ATOM 637 C CA . GLN A 1 81 ? -26.789 14.538 33.040 1.00 52.72 81 GLN A CA 1
ATOM 638 C C . GLN A 1 81 ? -25.945 15.223 31.947 1.00 52.72 81 GLN A C 1
ATOM 640 O O . GLN A 1 81 ? -26.518 15.848 31.059 1.00 52.72 81 GLN A O 1
ATOM 645 N N . LEU A 1 82 ? -24.607 15.106 31.975 1.00 54.06 82 LEU A N 1
ATOM 646 C CA . LEU A 1 82 ? -23.708 15.865 31.088 1.00 54.06 82 LEU A CA 1
ATOM 647 C C . LEU A 1 82 ? -23.166 15.062 29.886 1.00 54.06 82 LEU A C 1
ATOM 649 O O . LEU A 1 82 ? -22.774 15.662 28.893 1.00 54.06 82 LEU A O 1
ATOM 653 N N . VAL A 1 83 ? -23.132 13.722 29.943 1.00 54.72 83 VAL A N 1
ATOM 654 C CA . VAL A 1 83 ? -22.389 12.876 28.968 1.00 54.72 83 VAL A CA 1
ATOM 655 C C . VAL A 1 83 ? -23.308 11.989 28.114 1.00 54.72 83 VAL A C 1
ATOM 657 O O . VAL A 1 83 ? -22.889 10.965 27.582 1.00 54.72 83 VAL A O 1
ATOM 660 N N . ASN A 1 84 ? -24.579 12.353 27.953 1.00 55.28 84 ASN A N 1
ATOM 661 C CA . ASN A 1 84 ? -25.499 11.604 27.094 1.00 55.28 84 ASN A CA 1
ATOM 662 C C . ASN A 1 84 ? -25.510 12.136 25.653 1.00 55.28 84 ASN A C 1
ATOM 664 O O . ASN A 1 84 ? -26.571 12.422 25.106 1.00 55.28 84 ASN A O 1
ATOM 668 N N . ASP A 1 85 ? -24.341 12.287 25.029 1.00 59.22 85 ASP A N 1
ATOM 669 C CA . ASP A 1 85 ? -24.285 12.543 23.588 1.00 59.22 85 ASP A CA 1
ATOM 670 C C . ASP A 1 85 ? -23.910 11.255 22.850 1.00 59.22 85 ASP A C 1
ATOM 672 O O . ASP A 1 85 ? -22.756 10.964 22.525 1.00 59.22 85 ASP A O 1
ATOM 676 N N . SER A 1 86 ? -24.939 10.431 22.641 1.00 62.09 86 SER A N 1
ATOM 677 C CA . SER A 1 86 ? -24.899 9.159 21.906 1.00 62.09 86 SER A CA 1
ATOM 678 C C . SER A 1 86 ? -24.298 9.262 20.491 1.00 62.09 86 SER A C 1
ATOM 680 O O . SER A 1 86 ? -23.918 8.244 19.906 1.00 62.09 86 SER A O 1
ATOM 682 N N . THR A 1 87 ? -24.144 10.479 19.964 1.00 69.06 87 THR A N 1
ATOM 683 C CA . THR A 1 87 ? -23.595 10.778 18.639 1.00 69.06 87 THR A CA 1
ATOM 684 C C . THR A 1 87 ? -22.140 10.325 18.495 1.00 69.06 87 THR A C 1
ATOM 686 O O . THR A 1 87 ? -21.801 9.658 17.518 1.00 69.06 87 THR A O 1
ATOM 689 N N . LEU A 1 88 ? -21.285 10.568 19.498 1.00 69.81 88 LEU A N 1
ATOM 690 C CA . LEU A 1 88 ? -19.854 10.238 19.410 1.00 69.81 88 LEU A CA 1
ATOM 691 C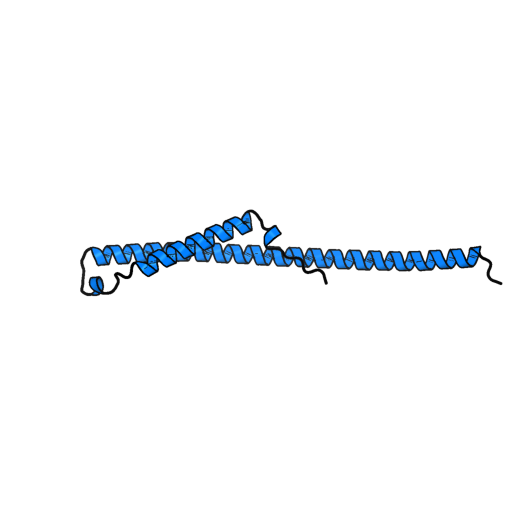 C . LEU A 1 88 ? -19.609 8.724 19.311 1.00 69.81 88 LEU A C 1
ATOM 693 O O . LEU A 1 88 ? -18.781 8.277 18.518 1.00 69.81 88 LEU A O 1
ATOM 697 N N . TYR A 1 89 ? -20.350 7.921 20.079 1.00 69.56 89 TYR A N 1
ATOM 698 C CA . TYR A 1 89 ? -20.248 6.460 20.011 1.00 69.56 89 TYR A CA 1
ATOM 699 C C . TYR A 1 89 ? -20.668 5.930 18.634 1.00 69.56 89 TYR A C 1
ATOM 701 O O . TYR A 1 89 ? -20.000 5.064 18.060 1.00 69.56 89 TYR A O 1
ATOM 709 N N . VAL A 1 90 ? -21.767 6.459 18.093 1.00 79.69 90 VAL A N 1
ATOM 710 C CA . VAL A 1 90 ? -22.298 6.061 16.786 1.00 79.69 90 VAL A CA 1
ATOM 711 C C . VAL A 1 90 ? -21.329 6.445 15.664 1.00 79.69 90 VAL A C 1
ATOM 713 O O . VAL A 1 90 ? -21.052 5.621 14.787 1.00 79.69 90 VAL A O 1
ATOM 716 N N . ASP A 1 91 ? -20.767 7.650 15.708 1.00 81.62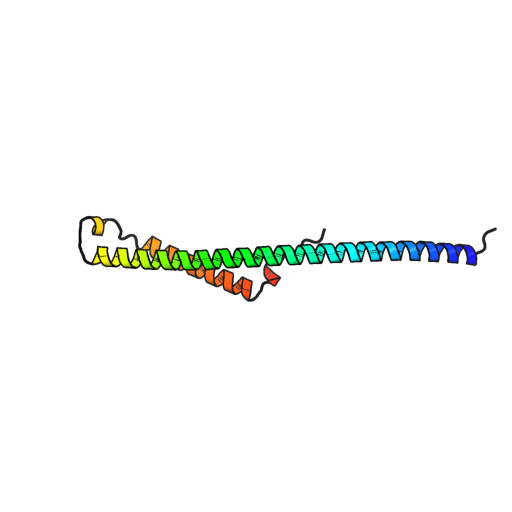 91 ASP A N 1
ATOM 717 C CA . ASP A 1 91 ? -19.819 8.139 14.705 1.00 81.62 91 ASP A CA 1
ATOM 718 C C . ASP A 1 91 ? -18.480 7.399 14.762 1.00 81.62 91 ASP A C 1
ATOM 720 O O . ASP A 1 91 ? -17.928 7.029 13.719 1.00 81.62 91 ASP A O 1
ATOM 724 N N . LEU A 1 92 ? -17.997 7.085 15.966 1.00 78.88 92 LEU A N 1
ATOM 725 C CA . LEU A 1 92 ? -16.808 6.262 16.171 1.00 78.88 92 LEU A CA 1
ATOM 726 C C . LEU A 1 92 ? -17.006 4.853 15.601 1.00 78.88 92 LEU A C 1
ATOM 728 O O . LEU A 1 92 ? -16.181 4.378 14.821 1.00 78.88 92 LEU A O 1
ATOM 732 N N . LYS A 1 93 ? -18.133 4.206 15.918 1.00 82.88 93 LYS A N 1
ATOM 733 C CA . LYS A 1 93 ? -18.468 2.875 15.392 1.00 82.88 93 LYS A CA 1
ATOM 734 C C . LYS A 1 93 ? -18.564 2.872 13.865 1.00 82.88 93 LYS A C 1
ATOM 736 O O . LYS A 1 93 ? -18.095 1.934 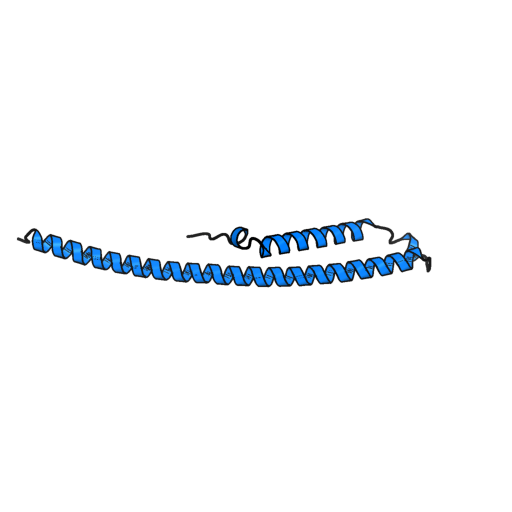13.221 1.00 82.88 93 LYS A O 1
ATOM 741 N N . ARG A 1 94 ? -19.145 3.919 13.271 1.00 88.62 94 ARG A N 1
ATOM 742 C CA . ARG A 1 94 ? -19.215 4.069 11.809 1.00 88.62 94 ARG A CA 1
ATOM 743 C C . ARG A 1 94 ? -17.826 4.235 11.195 1.00 88.62 94 ARG A C 1
ATOM 745 O O . ARG A 1 94 ? -17.540 3.623 10.172 1.00 88.62 94 ARG A O 1
ATOM 752 N N . THR A 1 95 ? -16.961 5.015 11.837 1.00 85.75 95 THR A N 1
ATOM 753 C CA . THR A 1 95 ? -15.578 5.236 11.394 1.00 85.75 95 THR A CA 1
ATOM 754 C C . THR A 1 95 ? -14.769 3.940 11.419 1.00 85.75 95 THR A C 1
ATOM 756 O O . THR A 1 95 ? -14.130 3.613 10.422 1.00 85.75 95 THR A O 1
ATOM 759 N N . ILE A 1 96 ? -14.866 3.166 12.507 1.00 87.56 96 ILE A N 1
ATOM 760 C CA . ILE A 1 96 ? -14.255 1.831 12.640 1.00 87.56 96 ILE A CA 1
ATOM 761 C C . ILE A 1 96 ? -14.717 0.912 11.509 1.00 87.56 96 ILE A C 1
ATOM 763 O O . ILE A 1 96 ? -13.895 0.305 10.829 1.00 87.56 96 ILE A O 1
ATOM 767 N N . LYS A 1 97 ? -16.029 0.860 11.253 1.00 90.38 97 LYS A N 1
ATOM 768 C CA . LYS A 1 97 ? -16.578 0.028 10.179 1.00 90.38 97 LYS A CA 1
ATOM 769 C C . LYS A 1 97 ? -16.035 0.421 8.802 1.00 90.38 97 LYS A C 1
ATOM 771 O O . LYS A 1 97 ? -15.621 -0.444 8.039 1.00 90.38 97 LYS A O 1
ATOM 776 N N . ASN A 1 98 ? -16.021 1.715 8.489 1.00 88.94 98 ASN A N 1
ATOM 777 C CA . ASN A 1 98 ? -15.509 2.201 7.209 1.00 88.94 98 ASN A CA 1
ATOM 778 C C . ASN A 1 98 ? -14.009 1.901 7.042 1.00 88.94 98 ASN A C 1
ATOM 780 O O . ASN A 1 98 ? -13.560 1.608 5.935 1.00 88.94 98 ASN A O 1
ATOM 784 N N . ALA A 1 99 ? -13.240 1.970 8.133 1.00 85.19 99 ALA A N 1
ATOM 785 C CA . ALA A 1 99 ? -11.826 1.613 8.145 1.00 85.19 99 ALA A CA 1
ATOM 786 C C . ALA A 1 99 ? -11.617 0.122 7.837 1.00 85.19 99 ALA A C 1
ATOM 788 O O . ALA A 1 99 ? -10.806 -0.215 6.975 1.00 85.19 99 ALA A O 1
ATOM 789 N N . ASP A 1 100 ? -12.382 -0.757 8.485 1.00 86.81 100 ASP A N 1
ATOM 790 C CA . ASP A 1 100 ? -12.315 -2.206 8.266 1.00 86.81 100 ASP A CA 1
ATOM 791 C C . ASP A 1 100 ? -12.708 -2.598 6.829 1.00 86.81 100 ASP A C 1
ATOM 793 O O . ASP A 1 100 ? -12.014 -3.379 6.165 1.00 86.81 100 ASP A O 1
ATOM 797 N N . ASP A 1 101 ? -13.764 -1.973 6.296 1.00 92.31 101 ASP A N 1
ATOM 798 C CA . ASP A 1 101 ? -14.208 -2.173 4.913 1.00 92.31 101 ASP A CA 1
ATOM 799 C C . ASP A 1 101 ? -13.099 -1.763 3.914 1.00 92.31 101 ASP A C 1
ATOM 801 O O . ASP A 1 101 ? -12.817 -2.491 2.955 1.00 92.31 101 ASP A O 1
ATOM 805 N N . LEU A 1 102 ? -12.404 -0.643 4.161 1.00 88.31 102 LEU A N 1
ATOM 806 C CA . LEU A 1 102 ? -11.283 -0.184 3.330 1.00 88.31 102 LEU A CA 1
ATOM 807 C C . LEU A 1 102 ? -10.080 -1.135 3.396 1.00 88.31 102 LEU A C 1
ATOM 809 O O . LEU A 1 102 ? -9.519 -1.490 2.358 1.00 88.31 102 LEU A O 1
ATOM 813 N N . ILE A 1 103 ? -9.681 -1.561 4.595 1.00 88.62 103 ILE A N 1
ATOM 814 C CA . ILE A 1 103 ? -8.577 -2.514 4.787 1.00 88.62 103 ILE A CA 1
ATOM 815 C C . ILE A 1 103 ? -8.881 -3.817 4.049 1.00 88.62 103 ILE A C 1
ATOM 817 O O . ILE A 1 103 ? -8.008 -4.387 3.386 1.00 88.62 103 ILE A O 1
ATOM 821 N N . THR A 1 104 ? -10.127 -4.275 4.132 1.00 90.69 104 THR A N 1
ATOM 822 C CA . THR A 1 104 ? -10.589 -5.471 3.436 1.00 90.69 104 THR A CA 1
ATOM 823 C C . THR A 1 104 ? -10.520 -5.305 1.917 1.00 90.69 104 THR A C 1
ATOM 825 O O . THR A 1 104 ? -10.050 -6.226 1.243 1.00 90.69 104 THR A O 1
ATOM 828 N N . ASP A 1 105 ? -10.924 -4.157 1.358 1.00 91.88 105 ASP A N 1
ATOM 829 C CA . ASP A 1 105 ? -10.814 -3.918 -0.091 1.00 91.88 105 ASP A CA 1
ATOM 830 C C . ASP A 1 105 ? -9.352 -3.866 -0.549 1.00 91.88 105 ASP A C 1
ATOM 832 O O . ASP A 1 105 ? -9.003 -4.480 -1.555 1.00 91.88 105 ASP A O 1
ATOM 836 N N . ILE A 1 106 ? -8.463 -3.222 0.214 1.00 88.44 106 ILE A N 1
ATOM 837 C CA . ILE A 1 106 ? -7.032 -3.173 -0.118 1.00 88.44 106 ILE A CA 1
ATOM 838 C C . ILE A 1 106 ? -6.415 -4.579 -0.083 1.00 88.44 106 ILE A C 1
ATOM 840 O O . ILE A 1 106 ? -5.685 -4.946 -1.006 1.00 88.44 106 ILE A O 1
ATOM 844 N N . LYS A 1 107 ? -6.736 -5.393 0.935 1.00 85.00 107 LYS A N 1
ATOM 845 C CA . LYS A 1 107 ? -6.257 -6.784 1.044 1.00 85.00 107 LYS A CA 1
ATOM 846 C C . LYS A 1 107 ? -6.748 -7.655 -0.117 1.00 85.00 107 LYS A C 1
ATOM 848 O O . LYS A 1 107 ? -5.984 -8.472 -0.625 1.00 85.00 107 LYS A O 1
ATOM 853 N N . LYS A 1 108 ? -8.004 -7.489 -0.546 1.00 91.75 108 LYS A N 1
ATOM 854 C CA . LYS A 1 108 ? -8.594 -8.258 -1.657 1.00 91.75 108 LYS A CA 1
ATOM 855 C C . LYS A 1 108 ? -8.111 -7.783 -3.028 1.00 91.75 108 LYS A C 1
ATOM 857 O O . LYS A 1 108 ? -7.893 -8.605 -3.913 1.00 91.75 108 LYS A O 1
ATOM 862 N N . ASN A 1 109 ? -7.932 -6.475 -3.202 1.00 88.88 109 ASN A N 1
ATOM 863 C CA . ASN A 1 109 ? -7.670 -5.833 -4.490 1.00 88.88 109 ASN A CA 1
ATOM 864 C C . ASN A 1 109 ? -6.437 -4.908 -4.454 1.00 88.88 109 ASN A C 1
ATOM 866 O O . ASN A 1 109 ? -6.537 -3.737 -4.835 1.00 88.88 109 ASN A O 1
ATOM 870 N N . PRO A 1 110 ? -5.237 -5.397 -4.088 1.00 84.00 110 PRO A N 1
ATOM 871 C CA . PRO A 1 110 ? -4.064 -4.535 -3.906 1.00 84.00 110 PRO A CA 1
ATOM 872 C C . PRO A 1 110 ? -3.662 -3.785 -5.189 1.00 84.00 110 PRO A C 1
ATOM 874 O O . PRO A 1 110 ? -3.189 -2.652 -5.133 1.00 84.00 110 PRO A O 1
ATOM 877 N N . LYS A 1 111 ? -3.924 -4.370 -6.369 1.00 84.12 111 LYS A N 1
ATOM 878 C CA . LYS A 1 111 ? -3.629 -3.757 -7.678 1.00 84.12 111 LYS A CA 1
ATOM 879 C C . LYS A 1 111 ? -4.408 -2.461 -7.943 1.00 84.12 111 LYS A C 1
ATOM 881 O O . LYS A 1 111 ? -3.901 -1.602 -8.652 1.00 84.12 111 LYS A O 1
ATOM 886 N N . LYS A 1 112 ? -5.609 -2.294 -7.375 1.00 85.62 112 LYS A N 1
ATOM 887 C CA . LYS A 1 112 ? -6.452 -1.092 -7.553 1.00 85.62 112 LYS A CA 1
ATOM 888 C C . LYS A 1 112 ? -5.813 0.166 -6.949 1.00 85.62 112 LYS A C 1
ATOM 890 O O . LYS A 1 112 ? -6.087 1.273 -7.402 1.00 85.62 112 LYS A O 1
ATOM 895 N N . TYR A 1 113 ? -4.962 -0.017 -5.942 1.00 81.44 113 TYR A N 1
ATOM 896 C CA . TYR A 1 113 ? -4.339 1.056 -5.164 1.00 81.44 113 TYR A CA 1
ATOM 897 C C . TYR A 1 113 ? -2.869 1.298 -5.529 1.00 81.44 113 TYR A C 1
ATOM 899 O O . TYR A 1 113 ? -2.286 2.301 -5.129 1.00 81.44 113 TYR A O 1
ATOM 907 N N . LEU A 1 114 ? -2.279 0.407 -6.326 1.00 76.94 114 LEU A N 1
ATOM 908 C CA . LEU A 1 114 ? -0.934 0.539 -6.873 1.00 76.94 114 LEU A CA 1
ATOM 909 C C . LEU A 1 114 ? -1.016 1.201 -8.255 1.00 76.94 114 LEU A C 1
ATOM 911 O O . LEU A 1 114 ? -1.080 0.518 -9.276 1.00 76.94 114 LEU A O 1
ATOM 915 N N . LYS A 1 115 ? -1.032 2.539 -8.301 1.00 70.44 115 LYS A N 1
ATOM 916 C CA . LYS A 1 115 ? -0.878 3.274 -9.566 1.00 70.44 115 LYS A CA 1
ATOM 917 C C . LYS A 1 115 ? 0.599 3.342 -9.947 1.00 70.44 115 LYS A C 1
ATOM 919 O O . LYS A 1 115 ? 1.418 3.839 -9.178 1.00 70.44 115 LYS A O 1
ATOM 924 N N . LEU A 1 116 ? 0.925 2.831 -11.131 1.00 63.84 116 LEU A N 1
ATOM 925 C CA . LEU A 1 116 ? 2.247 2.961 -11.736 1.00 63.84 116 LEU A CA 1
ATOM 926 C C . LEU A 1 116 ? 2.213 4.167 -12.667 1.00 63.84 116 LEU A C 1
ATOM 928 O O . LEU A 1 116 ? 1.643 4.091 -13.753 1.00 63.84 116 LEU A O 1
ATOM 932 N N . GLU A 1 117 ? 2.773 5.285 -12.216 1.00 60.31 117 GLU A N 1
ATOM 933 C CA . GLU A 1 117 ? 3.087 6.398 -13.107 1.00 60.31 117 GLU A CA 1
ATOM 934 C C . GLU A 1 117 ? 4.429 6.083 -13.767 1.00 60.31 117 GLU A C 1
ATOM 936 O O . GLU A 1 117 ? 5.466 6.022 -13.109 1.00 60.31 117 GLU A O 1
ATOM 941 N N . ILE A 1 118 ? 4.367 5.762 -15.057 1.00 60.16 118 ILE A N 1
ATOM 942 C CA . ILE A 1 118 ? 5.525 5.533 -15.919 1.00 60.16 118 ILE A CA 1
ATOM 943 C C . ILE A 1 118 ? 5.933 6.902 -16.469 1.00 60.16 118 ILE A C 1
ATOM 945 O O . ILE A 1 118 ? 5.135 7.526 -17.169 1.00 60.16 118 ILE A O 1
ATOM 949 N N . PHE A 1 119 ? 7.132 7.359 -16.110 1.00 49.84 119 PHE A N 1
ATOM 950 C CA . PHE A 1 119 ? 7.803 8.521 -16.697 1.00 49.84 119 PHE A CA 1
ATOM 951 C C . PHE A 1 119 ? 8.958 8.042 -17.569 1.00 49.84 119 PHE A C 1
ATOM 953 O O . PHE A 1 119 ? 9.645 7.089 -17.132 1.00 49.84 119 PHE A O 1
#

Secondary structure (DSSP, 8-state):
---HHHHHHHHHHHHHHHHHHHHHHHHHHHHHHHHHHHHHHHHHHHHHHHHHHHHHHHHHHHHHHHHHHHHHHTT-SGGGGT---HHHHHHHHHHHHHHHHHHHHHHH-HHHH------

Radius of gyration: 30.94 Å; chains: 1; bounding box: 62×24×94 Å